Protein AF-A0A5E4C4E2-F1 (afdb_monomer_lite)

Organism: Marmota monax (NCBI:txid9995)

Secondary structure (DSSP, 8-state):
----EE--TTT-SSPPPBSS----SS--------HHHHHHHHHH-HHHHHHHHHH---SEE-B-----

Sequence (68 aa):
KNDIFGEMVHLYAKPGKSNADVRALTYCDLHKIQREDLLEVLDMYPEFSDHFLTNLELTFNLRHESAK

Foldseek 3Di:
DPAAEEADLVVDVDHADFPDDDDDPDDDDDDDDDSVRVVVVCVVPVVVVVVCSVPDDHRYYRGPDPPD

InterPro domains:
  IPR000595 Cyclic nucleotide-binding domain [PS50042] (1-42)
  IPR000595 Cyclic nucleotide-binding domain [cd00038] (1-53)
  IPR014710 RmlC-like jelly roll fold [G3DSA:2.60.120.10] (1-64)
  IPR018490 Cyclic nucleotide-binding domain superfamily [SSF51206] (1-56)
  IPR050818 Potassium channel, voltage-dependent, EAG/ELK/ERG-like, animal-type [PTHR10217] (1-66)

Radius of gyration: 13.44 Å; chains: 1; bounding box: 34×19×36 Å

Structure (mmCIF, N/CA/C/O backbone):
data_AF-A0A5E4C4E2-F1
#
_entry.id   AF-A0A5E4C4E2-F1
#
loop_
_atom_site.group_PDB
_atom_site.id
_atom_site.type_symbol
_atom_site.label_atom_id
_atom_site.label_alt_id
_atom_site.label_comp_id
_atom_site.label_asym_id
_atom_site.label_entity_id
_atom_site.label_seq_id
_atom_site.pdbx_PDB_ins_code
_atom_site.Cartn_x
_atom_site.Cartn_y
_atom_site.Cartn_z
_atom_site.occupancy
_atom_site.B_iso_or_equiv
_atom_site.auth_seq_id
_atom_site.auth_comp_id
_atom_site.auth_asym_id
_atom_site.auth_atom_id
_atom_site.pdbx_PDB_model_num
ATOM 1 N N . LYS A 1 1 ? 3.666 -11.126 -11.198 1.00 66.38 1 LYS A N 1
ATOM 2 C CA . LYS A 1 1 ? 2.878 -10.097 -11.941 1.00 66.38 1 LYS A CA 1
ATOM 3 C C . LYS A 1 1 ? 1.613 -9.885 -11.128 1.00 66.38 1 LYS A C 1
ATOM 5 O O . LYS A 1 1 ? 0.888 -10.858 -10.974 1.00 66.38 1 LYS A O 1
ATOM 10 N N . ASN A 1 2 ? 1.403 -8.683 -10.589 1.00 79.62 2 ASN A N 1
ATOM 11 C CA . ASN A 1 2 ? 0.573 -8.396 -9.398 1.00 79.62 2 ASN A CA 1
ATOM 12 C C . ASN A 1 2 ? 1.281 -8.707 -8.071 1.00 79.62 2 ASN A C 1
ATOM 14 O O . ASN A 1 2 ? 0.649 -9.124 -7.108 1.00 79.62 2 ASN A O 1
ATOM 18 N N . ASP A 1 3 ? 2.599 -8.514 -8.037 1.00 88.12 3 ASP A N 1
ATOM 19 C CA . ASP A 1 3 ? 3.373 -8.668 -6.809 1.00 88.12 3 ASP A CA 1
ATOM 20 C C . ASP A 1 3 ? 3.213 -7.395 -5.968 1.00 88.12 3 ASP A C 1
ATOM 22 O O . ASP A 1 3 ? 3.346 -6.282 -6.487 1.00 88.12 3 ASP A O 1
ATOM 26 N N . ILE A 1 4 ? 2.909 -7.558 -4.683 1.00 89.94 4 ILE A N 1
ATOM 27 C CA . ILE A 1 4 ? 2.682 -6.455 -3.745 1.00 89.94 4 ILE A CA 1
ATOM 28 C C . ILE A 1 4 ? 3.889 -6.363 -2.818 1.00 89.94 4 ILE A C 1
ATOM 30 O O . ILE A 1 4 ? 4.289 -7.347 -2.195 1.00 89.94 4 ILE A O 1
ATOM 34 N N . PHE A 1 5 ? 4.470 -5.174 -2.704 1.00 90.25 5 PHE A N 1
ATOM 35 C CA . PHE A 1 5 ? 5.598 -4.919 -1.814 1.00 90.25 5 PHE A CA 1
ATOM 36 C C . PHE A 1 5 ? 5.350 -3.680 -0.960 1.00 90.25 5 PHE A C 1
ATOM 38 O O . PHE A 1 5 ? 4.746 -2.709 -1.415 1.00 90.25 5 PHE A O 1
ATOM 45 N N . GLY A 1 6 ? 5.820 -3.709 0.286 1.00 88.62 6 GLY A N 1
ATOM 46 C CA . GLY A 1 6 ? 5.605 -2.618 1.235 1.00 88.62 6 GLY A CA 1
ATOM 47 C C . GLY A 1 6 ? 5.558 -3.101 2.677 1.00 88.62 6 GLY A C 1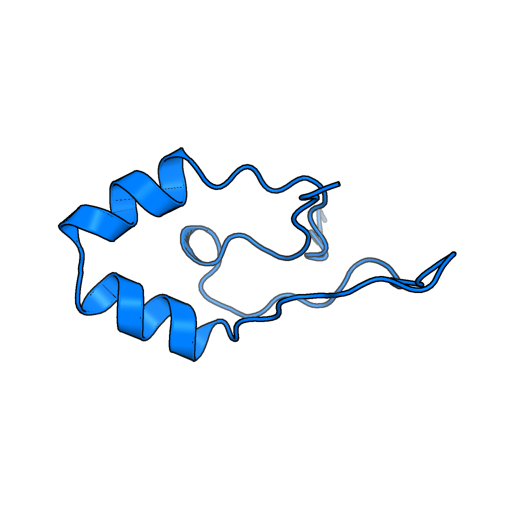
ATOM 48 O O . GLY A 1 6 ? 6.305 -4.001 3.055 1.00 88.62 6 GLY A O 1
ATOM 49 N N . GLU A 1 7 ? 4.676 -2.502 3.473 1.00 85.88 7 GLU A N 1
ATOM 50 C CA . GLU A 1 7 ? 4.419 -2.890 4.859 1.00 85.88 7 GLU A CA 1
ATOM 51 C C . GLU A 1 7 ? 2.914 -2.990 5.135 1.00 85.88 7 GLU A C 1
ATOM 53 O O . GLU A 1 7 ? 2.108 -2.296 4.515 1.00 85.88 7 GLU A O 1
ATOM 58 N N . MET A 1 8 ? 2.526 -3.839 6.089 1.00 81.19 8 MET A N 1
ATOM 59 C CA . MET A 1 8 ? 1.130 -3.941 6.516 1.00 81.19 8 MET A CA 1
ATOM 60 C C . MET A 1 8 ? 0.766 -2.778 7.442 1.00 81.19 8 MET A C 1
ATOM 62 O O . MET A 1 8 ? 1.207 -2.716 8.591 1.00 81.19 8 MET A O 1
ATOM 66 N N . VAL A 1 9 ? -0.084 -1.873 6.953 1.00 79.38 9 VAL A N 1
ATOM 67 C CA . VAL A 1 9 ? -0.483 -0.655 7.680 1.00 79.38 9 VAL A CA 1
ATOM 68 C C . VAL A 1 9 ? -1.237 -0.933 8.984 1.00 79.38 9 VAL A C 1
ATOM 70 O O . VAL A 1 9 ? -1.111 -0.147 9.921 1.00 79.38 9 VAL A O 1
ATOM 73 N N . HIS A 1 10 ? -1.960 -2.056 9.061 1.00 73.00 10 HIS A N 1
ATOM 74 C CA . HIS A 1 10 ? -2.727 -2.462 10.243 1.00 73.00 10 HIS A CA 1
ATOM 75 C C . HIS A 1 10 ? -1.835 -2.974 11.388 1.00 73.00 10 HIS A C 1
ATOM 77 O O . HIS A 1 10 ? -2.150 -2.775 12.556 1.00 73.00 10 HIS A O 1
ATOM 83 N N . LEU A 1 11 ? -0.690 -3.592 11.070 1.00 72.88 11 LEU A N 1
ATOM 84 C CA . LEU A 1 11 ? 0.211 -4.176 12.073 1.00 72.88 11 LEU A CA 1
ATOM 85 C C . LEU A 1 11 ? 1.150 -3.145 12.712 1.00 72.88 11 LEU A C 1
ATOM 87 O O . LEU A 1 11 ? 1.650 -3.358 13.817 1.00 72.88 11 LEU A O 1
ATOM 91 N N . TYR A 1 12 ? 1.406 -2.025 12.032 1.00 75.19 12 TYR A N 1
ATOM 92 C CA . TYR A 1 12 ? 2.396 -1.046 12.470 1.00 75.19 12 TYR A CA 1
ATOM 9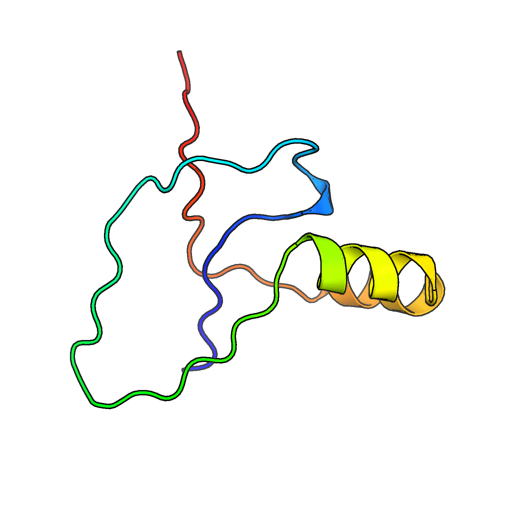3 C C . TYR A 1 12 ? 1.810 0.365 12.512 1.00 75.19 12 TYR A C 1
ATOM 95 O O . TYR A 1 12 ? 1.404 0.926 11.500 1.00 75.19 12 TYR A O 1
ATOM 103 N N . ALA A 1 13 ? 1.834 0.987 13.694 1.00 70.25 13 ALA A N 1
ATOM 104 C CA . ALA A 1 13 ? 1.369 2.364 13.885 1.00 70.25 13 ALA A CA 1
ATOM 105 C C . ALA A 1 13 ? 2.343 3.425 13.335 1.00 70.25 13 ALA A C 1
ATOM 107 O O . ALA A 1 13 ? 1.954 4.571 13.120 1.00 70.25 13 ALA A O 1
ATOM 108 N N . LYS A 1 14 ? 3.617 3.065 13.128 1.00 78.00 14 LYS A N 1
ATOM 109 C CA . LYS A 1 14 ? 4.673 3.980 12.671 1.00 78.00 14 LYS A CA 1
ATOM 110 C C . LYS A 1 14 ? 5.261 3.513 11.342 1.00 78.00 14 LYS A C 1
ATOM 112 O O . LYS A 1 14 ? 5.525 2.311 11.231 1.00 78.00 14 LYS A O 1
ATOM 117 N N . PRO A 1 15 ? 5.550 4.436 10.406 1.00 77.94 15 PRO A N 1
ATOM 118 C CA . PRO A 1 15 ? 6.185 4.091 9.141 1.00 77.94 15 PRO A CA 1
ATOM 119 C C . PRO A 1 15 ? 7.540 3.423 9.385 1.00 77.94 15 PRO A C 1
ATOM 121 O O . PRO A 1 15 ? 8.336 3.875 10.216 1.00 77.94 15 PRO A O 1
ATOM 124 N N . GLY A 1 16 ? 7.767 2.304 8.706 1.00 79.81 16 GLY A N 1
ATOM 125 C CA . GLY A 1 16 ? 9.018 1.557 8.769 1.00 79.81 16 GLY A CA 1
ATOM 126 C C . GLY A 1 16 ? 10.092 2.157 7.871 1.00 79.81 16 GLY A C 1
ATOM 127 O O . GLY A 1 16 ? 9.794 2.804 6.870 1.00 79.81 16 GLY A O 1
ATOM 128 N N . LYS A 1 17 ? 11.366 1.919 8.199 1.00 85.31 17 LYS A N 1
ATOM 129 C CA . LYS A 1 17 ? 12.442 2.111 7.217 1.00 85.31 17 LYS A CA 1
ATOM 130 C C . LYS A 1 17 ? 12.472 0.915 6.269 1.00 85.31 17 LYS A C 1
ATOM 132 O O . LYS A 1 17 ? 12.238 -0.210 6.711 1.00 85.31 17 LYS A O 1
ATOM 137 N N . SER A 1 18 ? 12.787 1.159 5.001 1.00 86.31 18 SER A N 1
ATOM 138 C CA . SER A 1 18 ? 12.979 0.099 4.012 1.00 86.31 18 SER A CA 1
ATOM 139 C C . SER A 1 18 ? 14.178 -0.784 4.374 1.00 86.31 18 SER A C 1
ATOM 141 O O . SER A 1 18 ? 15.215 -0.275 4.796 1.00 86.31 18 SER A O 1
ATOM 143 N N . ASN A 1 19 ? 14.043 -2.097 4.192 1.00 87.44 19 ASN A N 1
ATOM 144 C CA . ASN A 1 19 ? 15.092 -3.091 4.434 1.00 87.44 19 ASN A CA 1
ATOM 145 C C . ASN A 1 19 ? 15.939 -3.400 3.185 1.00 87.44 19 ASN A C 1
ATOM 147 O O . ASN A 1 19 ? 17.004 -3.999 3.288 1.00 87.44 19 ASN A O 1
ATOM 151 N N . ALA A 1 20 ? 15.449 -3.038 1.998 1.00 87.69 20 ALA A N 1
ATOM 152 C CA . ALA A 1 20 ? 16.084 -3.368 0.728 1.00 87.69 20 ALA A CA 1
ATOM 153 C C . ALA A 1 20 ? 15.815 -2.294 -0.334 1.00 87.69 20 ALA A C 1
ATOM 155 O O . ALA A 1 20 ? 14.837 -1.545 -0.243 1.00 87.69 20 ALA A O 1
ATOM 156 N N . ASP A 1 21 ? 16.664 -2.273 -1.362 1.00 89.44 21 ASP A N 1
ATOM 157 C CA . ASP A 1 21 ? 16.497 -1.442 -2.551 1.00 89.44 21 ASP A CA 1
ATOM 158 C C . ASP A 1 21 ? 15.624 -2.148 -3.596 1.00 89.44 21 ASP A C 1
ATOM 160 O O . ASP A 1 21 ? 15.818 -3.325 -3.905 1.00 89.44 21 ASP A O 1
ATOM 164 N N . VAL A 1 22 ? 14.679 -1.413 -4.185 1.00 89.44 22 VAL A N 1
ATOM 165 C CA . VAL A 1 22 ? 13.790 -1.923 -5.239 1.00 89.44 22 VAL A CA 1
ATOM 166 C C . VAL A 1 22 ? 14.246 -1.377 -6.589 1.00 89.44 22 VAL A C 1
ATOM 168 O O . VAL A 1 22 ? 14.298 -0.164 -6.791 1.00 89.44 22 VAL A O 1
ATOM 171 N N . ARG A 1 23 ? 14.556 -2.270 -7.538 1.00 90.81 23 ARG A N 1
ATOM 172 C CA . ARG A 1 23 ? 14.981 -1.907 -8.897 1.00 90.81 23 ARG A CA 1
ATOM 173 C C . ARG A 1 23 ? 14.165 -2.651 -9.949 1.00 90.81 23 ARG A C 1
ATOM 175 O O . ARG A 1 23 ? 14.073 -3.874 -9.920 1.00 90.81 23 ARG A O 1
ATOM 182 N N . ALA A 1 24 ? 13.633 -1.910 -10.917 1.00 92.50 24 ALA A N 1
ATOM 183 C CA . ALA A 1 24 ? 12.967 -2.488 -12.078 1.00 92.50 24 ALA A CA 1
ATOM 184 C C . ALA A 1 24 ? 13.999 -3.106 -13.039 1.00 92.50 24 ALA A C 1
ATOM 186 O O . ALA A 1 24 ? 14.946 -2.437 -13.457 1.00 92.50 24 ALA A O 1
ATOM 187 N N . LEU A 1 25 ? 13.822 -4.385 -13.384 1.00 92.12 25 LEU A N 1
ATOM 188 C CA . LEU A 1 25 ? 14.662 -5.087 -14.370 1.00 92.12 25 LEU A CA 1
ATOM 189 C C . LEU A 1 25 ? 14.191 -4.854 -15.814 1.00 92.12 25 LEU A C 1
ATOM 191 O O . LEU A 1 25 ? 14.974 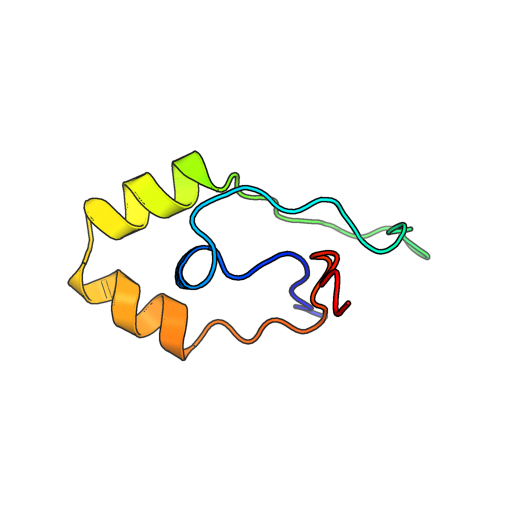-4.972 -16.751 1.00 92.12 25 LEU A O 1
ATOM 195 N N . THR A 1 26 ? 12.911 -4.527 -15.992 1.00 93.62 26 THR A N 1
ATOM 196 C CA . THR A 1 26 ? 12.266 -4.225 -17.278 1.00 93.62 26 THR A CA 1
ATOM 197 C C . THR A 1 26 ? 11.283 -3.069 -17.089 1.00 93.62 26 THR A C 1
ATOM 199 O O . THR A 1 26 ? 10.993 -2.696 -15.951 1.00 93.62 26 THR A O 1
ATOM 202 N N . TYR A 1 27 ? 10.778 -2.486 -18.180 1.00 93.00 27 TYR A N 1
ATOM 203 C CA . TYR A 1 27 ? 9.721 -1.475 -18.101 1.00 93.00 27 TYR A CA 1
ATOM 204 C C . TYR A 1 27 ? 8.478 -2.068 -17.428 1.00 93.00 27 TYR A C 1
ATOM 206 O O . TYR A 1 27 ? 7.901 -3.035 -17.926 1.00 93.00 27 TYR A O 1
ATOM 214 N N . CYS A 1 28 ? 8.090 -1.496 -16.290 1.00 91.19 28 CYS A N 1
ATOM 215 C CA . CYS A 1 28 ? 6.957 -1.950 -15.497 1.00 91.19 28 CYS A CA 1
ATOM 216 C C . CYS A 1 28 ? 6.116 -0.772 -15.006 1.00 91.19 28 CYS A C 1
ATOM 218 O O . CYS A 1 28 ? 6.659 0.262 -14.611 1.00 91.19 28 CYS A O 1
ATOM 220 N N . ASP A 1 29 ? 4.804 -0.982 -14.962 1.00 92.25 29 ASP A N 1
ATOM 221 C CA . ASP A 1 29 ? 3.864 -0.052 -14.351 1.00 92.25 29 ASP A CA 1
ATOM 222 C C . ASP A 1 29 ? 3.687 -0.398 -12.873 1.00 92.25 29 ASP A C 1
ATOM 224 O O . ASP A 1 29 ? 3.473 -1.558 -12.508 1.00 92.25 29 ASP A O 1
ATOM 228 N N . LEU A 1 30 ? 3.793 0.618 -12.020 1.00 91.75 30 LEU A N 1
ATOM 229 C CA . LEU A 1 30 ? 3.661 0.489 -10.575 1.00 91.75 30 LEU A CA 1
ATOM 230 C C . LEU A 1 30 ? 2.531 1.391 -10.094 1.00 91.75 30 LEU A C 1
ATOM 232 O O . LEU A 1 30 ? 2.526 2.593 -10.358 1.00 91.75 30 LEU A O 1
ATOM 236 N N . HIS A 1 31 ? 1.612 0.815 -9.327 1.00 91.62 31 HIS A N 1
ATOM 237 C CA . HIS A 1 31 ? 0.618 1.575 -8.584 1.00 91.62 31 HIS A CA 1
ATOM 238 C C . HIS A 1 31 ? 1.124 1.756 -7.159 1.00 91.62 31 HIS A C 1
ATOM 240 O O . HIS A 1 31 ? 1.422 0.781 -6.472 1.00 91.62 31 HIS A O 1
ATOM 246 N N . LYS A 1 32 ? 1.240 3.010 -6.724 1.00 89.38 32 LYS A N 1
ATOM 247 C CA . LYS A 1 32 ? 1.593 3.355 -5.347 1.00 89.38 32 LYS A CA 1
ATOM 248 C C . LYS A 1 32 ? 0.406 4.032 -4.681 1.00 89.38 32 LYS A C 1
ATOM 250 O O . LYS A 1 32 ? -0.265 4.848 -5.306 1.00 89.38 32 LYS A O 1
ATOM 255 N N . ILE A 1 33 ? 0.208 3.725 -3.411 1.00 90.25 33 ILE A N 1
ATOM 256 C CA . ILE A 1 33 ? -0.739 4.403 -2.531 1.00 90.25 33 ILE A CA 1
ATOM 257 C C . ILE A 1 33 ? 0.010 4.807 -1.264 1.00 90.25 33 ILE A C 1
ATOM 259 O O . ILE A 1 33 ? 0.893 4.073 -0.811 1.00 90.25 33 ILE A O 1
ATOM 263 N N . GLN A 1 34 ? -0.272 5.995 -0.731 1.00 89.19 34 GLN A N 1
ATOM 264 C CA . GLN A 1 34 ? 0.316 6.411 0.537 1.00 89.19 34 GLN A CA 1
ATOM 265 C C . GLN A 1 34 ? -0.431 5.764 1.702 1.00 89.19 34 GLN A C 1
ATOM 267 O O . GLN A 1 34 ? -1.609 5.428 1.602 1.00 89.19 34 GLN A O 1
ATOM 272 N N . ARG A 1 35 ? 0.265 5.593 2.828 1.00 86.56 35 ARG A N 1
ATOM 273 C CA . ARG A 1 35 ? -0.330 5.030 4.045 1.00 86.56 35 ARG A CA 1
ATOM 274 C C . ARG A 1 35 ? -1.515 5.866 4.532 1.00 86.56 35 ARG A C 1
ATOM 276 O O . ARG A 1 35 ? -2.504 5.286 4.955 1.00 86.56 35 ARG A O 1
ATOM 283 N N . GLU A 1 36 ? -1.383 7.189 4.513 1.00 87.62 36 GLU A N 1
ATOM 284 C CA . GLU A 1 36 ? -2.411 8.115 5.001 1.00 87.62 36 GLU A CA 1
ATOM 285 C C . GLU A 1 36 ? -3.681 7.998 4.153 1.00 87.62 36 GLU A C 1
ATOM 287 O O . GLU A 1 36 ? -4.728 7.672 4.703 1.00 87.62 36 GLU A O 1
ATOM 292 N N . ASP A 1 37 ? -3.548 8.092 2.826 1.00 90.31 37 ASP A N 1
ATOM 293 C CA . ASP A 1 37 ? -4.656 7.907 1.880 1.00 90.31 37 ASP A CA 1
ATOM 294 C C . ASP A 1 37 ? -5.351 6.547 2.055 1.00 90.31 37 ASP A C 1
ATOM 296 O O . ASP A 1 37 ? -6.577 6.451 2.040 1.00 90.31 37 ASP A O 1
ATOM 300 N N . LEU A 1 38 ? -4.572 5.471 2.230 1.00 88.75 38 LEU A N 1
ATOM 301 C CA . LEU A 1 38 ? -5.131 4.135 2.430 1.00 88.75 38 LEU A CA 1
ATOM 302 C C . LEU A 1 38 ? -5.914 4.053 3.747 1.00 88.75 38 LEU A C 1
AT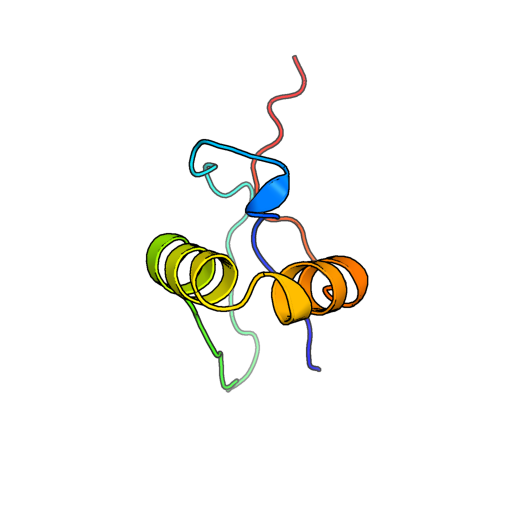OM 304 O O . LEU A 1 38 ? -7.008 3.501 3.759 1.00 88.75 38 LEU A O 1
ATOM 308 N N . LEU A 1 39 ? -5.370 4.584 4.844 1.00 87.62 39 LEU A N 1
ATOM 309 C CA . LEU A 1 39 ? -6.038 4.567 6.147 1.00 87.62 39 LEU A CA 1
ATOM 310 C C . LEU A 1 39 ? -7.317 5.404 6.144 1.00 87.62 39 LEU A C 1
ATOM 312 O O . LEU A 1 39 ? -8.319 4.942 6.674 1.00 87.62 39 LEU A O 1
ATOM 316 N N . GLU A 1 40 ? -7.313 6.577 5.510 1.00 90.56 40 GLU A N 1
ATOM 317 C CA . GLU A 1 40 ? -8.509 7.418 5.390 1.00 90.56 40 GLU A CA 1
ATOM 318 C C . GLU A 1 40 ? -9.640 6.672 4.667 1.00 90.56 40 GLU A C 1
ATOM 320 O O . GLU A 1 40 ? -10.779 6.649 5.133 1.00 90.56 40 GLU A O 1
ATOM 325 N N . VAL A 1 41 ? -9.323 5.978 3.569 1.00 91.62 41 VAL A N 1
ATOM 326 C CA . VAL A 1 41 ? -10.308 5.174 2.831 1.00 91.62 41 VAL A CA 1
ATOM 327 C C . VAL A 1 41 ? -10.810 3.991 3.661 1.00 91.62 41 VAL A C 1
ATOM 329 O O . VAL A 1 41 ? -12.006 3.695 3.634 1.00 91.62 41 VAL A O 1
ATOM 332 N N . LEU A 1 42 ? -9.927 3.317 4.402 1.00 88.12 42 LEU A N 1
ATOM 333 C CA . LEU A 1 42 ? -10.316 2.206 5.275 1.00 88.12 42 LEU A CA 1
ATOM 334 C C . LEU A 1 42 ? -11.209 2.681 6.437 1.00 88.12 42 LEU A C 1
ATOM 336 O O . LEU A 1 42 ? -12.169 1.987 6.762 1.00 88.12 42 LEU A O 1
ATOM 340 N N . ASP A 1 43 ? -10.954 3.867 6.999 1.00 88.75 43 ASP A N 1
ATOM 341 C CA . ASP A 1 43 ? -11.779 4.478 8.054 1.00 88.75 43 ASP A CA 1
ATOM 342 C C . ASP A 1 43 ? -13.161 4.908 7.534 1.00 88.75 43 ASP A C 1
ATOM 344 O O . ASP A 1 43 ? -14.160 4.778 8.245 1.00 88.75 43 ASP A O 1
ATOM 348 N N . MET A 1 44 ? -13.255 5.389 6.287 1.00 92.31 44 MET A N 1
ATOM 349 C CA . MET A 1 44 ? -14.544 5.717 5.664 1.00 92.31 44 MET A CA 1
ATOM 350 C C . MET A 1 44 ? -15.379 4.472 5.322 1.00 92.31 44 MET A C 1
ATOM 352 O O . MET A 1 44 ? -16.609 4.552 5.313 1.00 92.31 44 MET A O 1
ATOM 356 N N . TYR A 1 45 ? -14.734 3.333 5.046 1.00 93.31 45 TYR A N 1
ATOM 357 C CA . TYR A 1 45 ? -15.382 2.082 4.633 1.00 93.31 45 TYR A CA 1
ATOM 358 C C . TYR A 1 45 ? -14.915 0.881 5.478 1.00 93.31 45 TYR A C 1
ATOM 360 O O . TYR A 1 45 ? -14.235 -0.017 4.965 1.00 93.31 45 TYR A O 1
ATOM 368 N N . PRO A 1 46 ? -15.325 0.798 6.756 1.00 87.00 46 PRO A N 1
ATOM 369 C CA . PRO A 1 46 ? -14.881 -0.262 7.660 1.00 87.00 46 PRO A CA 1
ATOM 370 C C . PRO A 1 46 ? -15.299 -1.663 7.187 1.00 87.00 46 PRO A C 1
ATOM 372 O O . PRO A 1 46 ? -14.518 -2.602 7.311 1.00 87.00 46 PRO A O 1
ATOM 375 N N . GLU A 1 47 ? -16.469 -1.806 6.552 1.00 88.88 47 GLU A N 1
ATOM 376 C CA . GLU A 1 47 ? -16.939 -3.085 5.988 1.00 88.88 47 GLU A CA 1
ATOM 377 C C . GLU A 1 47 ? -16.013 -3.622 4.885 1.00 88.88 47 GLU A C 1
ATOM 379 O O . GLU A 1 47 ? -15.822 -4.828 4.754 1.00 88.88 47 GLU A O 1
ATOM 384 N N . PHE A 1 48 ? -15.408 -2.730 4.096 1.00 88.31 48 PHE A N 1
ATOM 385 C CA . PHE A 1 48 ? -14.430 -3.115 3.080 1.00 88.31 48 PHE A CA 1
ATOM 386 C C . PHE A 1 48 ? -13.053 -3.375 3.691 1.00 88.31 48 PHE A C 1
ATOM 388 O O . PHE A 1 48 ? -12.293 -4.177 3.152 1.00 88.31 48 PHE A O 1
ATOM 395 N N . SER A 1 49 ? -12.728 -2.725 4.810 1.00 87.25 49 SER A N 1
ATOM 396 C CA . SER A 1 49 ? -11.395 -2.785 5.406 1.00 87.25 49 SER A CA 1
ATOM 397 C C . SER A 1 49 ? -10.983 -4.203 5.809 1.00 87.25 49 SER A C 1
ATOM 399 O O . SER A 1 49 ? -9.897 -4.646 5.436 1.00 87.25 49 SER A O 1
ATOM 401 N N . ASP A 1 50 ? -11.877 -4.954 6.456 1.00 85.31 50 ASP A N 1
ATOM 402 C CA . ASP A 1 50 ? -11.627 -6.337 6.866 1.00 85.31 50 ASP A CA 1
ATOM 403 C C . ASP A 1 50 ? -11.426 -7.249 5.651 1.00 85.31 50 ASP A C 1
ATOM 405 O O . ASP A 1 50 ? -10.502 -8.068 5.612 1.00 85.31 50 ASP A O 1
ATOM 409 N N . HIS A 1 51 ? -12.247 -7.066 4.613 1.00 89.06 51 HIS A N 1
ATOM 410 C CA . HIS A 1 51 ? -12.113 -7.795 3.354 1.00 89.06 51 HIS A CA 1
ATOM 411 C C . HIS A 1 51 ? -10.805 -7.460 2.631 1.00 89.06 51 HIS A C 1
ATOM 413 O O . HIS A 1 51 ? -10.140 -8.360 2.117 1.00 89.06 51 HIS A O 1
ATOM 419 N N . PHE A 1 52 ? -10.421 -6.184 2.598 1.00 88.56 52 PHE A N 1
ATOM 420 C CA . PHE A 1 52 ? -9.181 -5.730 1.985 1.00 88.56 52 PHE A CA 1
ATOM 421 C C . PHE A 1 52 ? -7.972 -6.315 2.710 1.00 88.56 52 PHE A C 1
ATOM 423 O O . PHE A 1 52 ? -7.123 -6.918 2.067 1.00 88.56 52 PHE A O 1
ATOM 430 N N . LEU A 1 53 ? -7.915 -6.204 4.038 1.00 83.19 53 LEU A N 1
ATOM 431 C CA . LEU A 1 53 ? -6.796 -6.701 4.840 1.00 83.19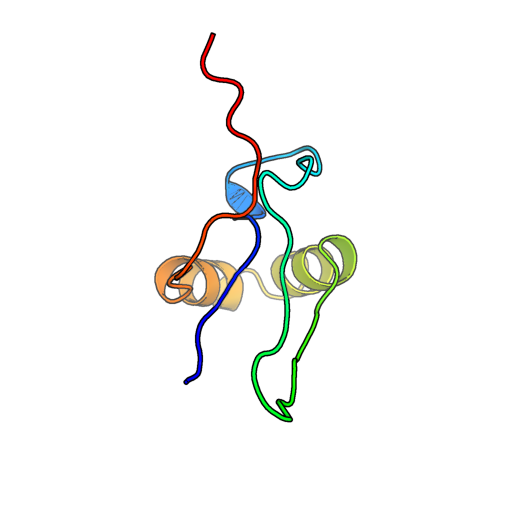 53 LEU A CA 1
ATOM 432 C C . LEU A 1 53 ? -6.673 -8.229 4.797 1.00 83.19 53 LEU A C 1
ATOM 434 O O . LEU A 1 53 ? -5.556 -8.736 4.743 1.00 83.19 53 LEU A O 1
ATOM 438 N N . THR A 1 54 ? -7.793 -8.957 4.772 1.00 84.88 54 THR A N 1
ATOM 439 C CA . THR A 1 54 ? -7.791 -10.430 4.682 1.00 84.88 54 THR A CA 1
ATOM 440 C C . THR A 1 54 ? -7.312 -10.921 3.316 1.00 84.88 54 THR A C 1
ATOM 442 O O . THR A 1 54 ? -6.641 -11.945 3.230 1.00 84.88 54 THR A O 1
ATOM 445 N N . ASN A 1 55 ? -7.630 -10.184 2.249 1.00 86.38 55 ASN A N 1
ATOM 446 C CA . ASN A 1 55 ? -7.264 -10.556 0.882 1.00 86.38 55 ASN A CA 1
ATOM 447 C C . ASN A 1 55 ? -5.929 -9.942 0.418 1.00 86.38 55 ASN A C 1
ATOM 449 O O . ASN A 1 55 ? -5.440 -10.289 -0.659 1.00 86.38 55 ASN A O 1
ATOM 453 N N . LEU A 1 56 ? -5.348 -9.009 1.180 1.00 85.31 56 LEU A N 1
ATOM 454 C CA . LEU A 1 56 ? -4.088 -8.351 0.843 1.00 85.31 56 LEU A CA 1
ATOM 455 C C . LEU A 1 56 ? -2.902 -9.272 1.157 1.00 85.31 56 LEU A C 1
ATOM 457 O O . LEU A 1 56 ? -2.310 -9.221 2.235 1.00 85.31 56 LEU A O 1
ATOM 461 N N . GLU A 1 57 ? -2.509 -10.080 0.177 1.00 83.31 57 GLU A N 1
ATOM 462 C CA . GLU A 1 57 ? -1.303 -10.903 0.264 1.00 83.31 57 GLU A CA 1
ATOM 463 C C . GLU A 1 57 ? -0.058 -10.107 -0.140 1.00 83.31 57 GLU A C 1
ATOM 465 O O . GLU A 1 57 ? 0.203 -9.829 -1.313 1.00 83.31 57 GLU A O 1
ATOM 470 N N . LEU A 1 58 ? 0.739 -9.730 0.858 1.00 85.25 58 LEU A N 1
ATOM 471 C CA . LEU A 1 58 ? 1.967 -8.978 0.648 1.00 85.25 58 LEU A CA 1
ATOM 472 C C . LEU A 1 58 ? 3.099 -9.923 0.213 1.00 85.25 58 LEU A C 1
ATOM 474 O O . LEU A 1 58 ? 3.611 -10.705 1.010 1.00 85.25 58 LEU A O 1
ATOM 478 N N . THR A 1 59 ? 3.501 -9.840 -1.055 1.00 88.19 59 THR A N 1
ATOM 479 C CA . THR A 1 59 ? 4.528 -10.708 -1.654 1.00 88.19 59 THR A CA 1
ATOM 480 C C . THR A 1 59 ? 5.919 -10.451 -1.076 1.00 88.19 59 THR A C 1
ATOM 482 O O . THR A 1 59 ? 6.692 -11.388 -0.891 1.00 88.19 59 THR A O 1
ATOM 485 N N . PHE A 1 60 ? 6.261 -9.188 -0.797 1.00 85.69 60 PHE A N 1
ATOM 486 C CA . PHE A 1 60 ? 7.571 -8.830 -0.252 1.00 85.69 60 PHE A CA 1
ATOM 487 C C . PHE A 1 60 ? 7.485 -7.740 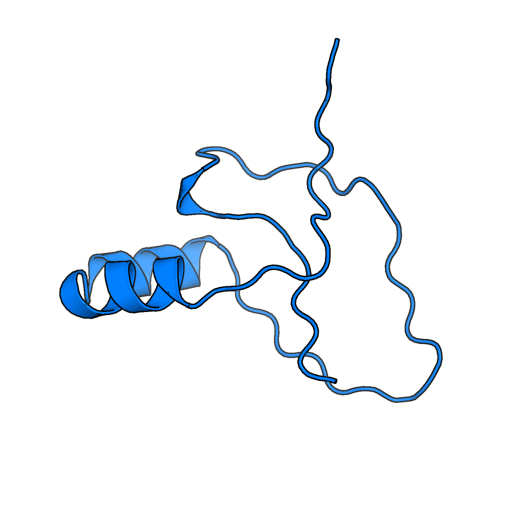0.817 1.00 85.69 60 PHE A C 1
ATOM 489 O O . PHE A 1 60 ? 7.168 -6.582 0.527 1.00 85.69 60 PHE A O 1
ATOM 496 N N . ASN A 1 61 ? 7.796 -8.106 2.064 1.00 86.81 61 ASN A N 1
ATOM 497 C CA . ASN A 1 61 ? 7.812 -7.163 3.177 1.00 86.81 61 ASN A CA 1
ATOM 498 C C . ASN A 1 61 ? 9.107 -6.347 3.161 1.00 86.81 61 ASN A C 1
ATOM 500 O O . ASN A 1 61 ? 10.198 -6.869 3.380 1.00 86.81 61 ASN A O 1
ATOM 504 N N . LEU A 1 62 ? 8.970 -5.052 2.882 1.00 86.81 62 LEU A N 1
ATOM 505 C CA . LEU A 1 62 ? 10.080 -4.106 2.832 1.00 86.81 62 LEU A CA 1
ATOM 506 C C . LEU A 1 62 ? 10.364 -3.458 4.183 1.00 86.81 62 LEU A C 1
ATOM 508 O O . LEU A 1 62 ? 11.346 -2.728 4.289 1.00 86.81 62 LEU A O 1
ATOM 512 N N . ARG A 1 63 ? 9.545 -3.686 5.211 1.00 84.19 63 ARG A N 1
ATOM 513 C CA . ARG A 1 63 ? 9.788 -3.111 6.531 1.00 84.19 63 ARG A CA 1
ATOM 514 C C . ARG A 1 63 ? 11.033 -3.736 7.151 1.00 84.19 63 ARG A C 1
ATOM 516 O O . ARG A 1 63 ? 11.144 -4.953 7.260 1.00 84.19 63 ARG A O 1
ATOM 523 N N . HIS A 1 64 ? 11.953 -2.897 7.612 1.00 79.62 64 HIS A N 1
ATOM 524 C CA . HIS A 1 64 ? 13.078 -3.343 8.419 1.00 79.62 64 HIS A CA 1
ATOM 525 C C . HIS A 1 64 ? 12.570 -3.806 9.788 1.00 79.62 64 HIS A C 1
ATOM 527 O O . HIS A 1 64 ? 12.224 -2.997 10.655 1.00 79.62 64 HIS A O 1
ATOM 533 N N . GLU A 1 65 ? 12.497 -5.121 9.968 1.00 70.00 65 GLU A N 1
ATOM 534 C CA . GLU A 1 65 ? 12.254 -5.741 11.260 1.00 70.00 65 GLU A CA 1
ATOM 535 C C . GLU A 1 65 ? 13.583 -5.742 12.014 1.00 70.00 65 GLU A C 1
ATOM 537 O O . GLU A 1 65 ? 14.441 -6.597 11.812 1.00 70.00 65 GLU A O 1
ATOM 542 N N . SER A 1 66 ? 13.798 -4.727 12.849 1.00 55.47 66 SER A N 1
ATOM 543 C CA . SER A 1 66 ? 14.898 -4.735 13.807 1.00 55.47 66 SER A CA 1
ATOM 544 C C . SER A 1 66 ? 14.591 -5.786 14.880 1.00 55.47 66 SER A C 1
ATOM 546 O O . SER A 1 66 ? 14.175 -5.442 15.990 1.00 55.47 66 SER A O 1
ATOM 548 N N . ALA A 1 67 ? 14.724 -7.067 14.531 1.00 47.09 67 ALA A N 1
ATOM 549 C CA . ALA A 1 67 ? 14.923 -8.121 15.506 1.00 47.09 67 ALA A CA 1
ATOM 550 C C . ALA A 1 67 ? 16.246 -7.798 16.207 1.00 47.09 67 ALA A C 1
ATOM 552 O O . ALA A 1 67 ? 17.286 -7.659 15.560 1.00 47.09 67 ALA A O 1
ATOM 553 N N . LYS A 1 68 ? 16.157 -7.542 17.511 1.00 34.34 68 LYS A N 1
ATOM 554 C CA . LYS A 1 68 ? 17.328 -7.425 18.378 1.00 34.34 68 LYS A CA 1
ATOM 555 C C . LYS A 1 68 ? 18.157 -8.701 18.342 1.00 34.34 68 LYS A C 1
ATOM 557 O O . LYS A 1 68 ? 17.535 -9.785 18.296 1.00 34.34 68 LYS A O 1
#

pLDDT: mean 84.21, std 10.33, range [34.34, 93.62]